Protein AF-A0A191TKL0-F1 (afdb_monomer_lite)

Secondary structure (DSSP, 8-state):
--S-------------HHHHHHHHHHHHTSS-SSHHHHHHHHHHHS--------HHHHHHHHHHHHHHHHHHHHHHHHHHHHHHHHH---HHHHHHHHHHHHHHHHHHHHHHHHHHHHHHHHHHHHH--

Sequence (129 aa):
MKPHDKLPYRIETRIDEQKFLELQSKLKNSQYRSMSELLRDIVYYKKIVVVTHDKSLDKVMERLSAIRSELHAIGVNINQITRYFNSEGSPTKKVYHSMQTASLFESVGKKVDELYPLITELGKKWLQK

Structure (mmCIF, N/CA/C/O backbone):
data_AF-A0A191TKL0-F1
#
_entry.id   AF-A0A191TKL0-F1
#
loop_
_atom_site.group_PDB
_atom_site.id
_atom_site.type_symbol
_atom_site.label_atom_id
_atom_site.label_alt_id
_atom_site.label_comp_id
_atom_site.label_asym_id
_atom_site.label_entity_id
_atom_site.label_seq_id
_atom_site.pdbx_PDB_ins_code
_atom_site.Cartn_x
_atom_site.Cartn_y
_atom_site.Cartn_z
_atom_site.occupancy
_atom_site.B_iso_or_equiv
_atom_site.auth_seq_id
_atom_site.auth_comp_id
_atom_site.auth_asym_id
_atom_site.auth_atom_id
_atom_site.pdbx_PDB_model_num
ATOM 1 N N . MET A 1 1 ? -26.262 -13.981 34.280 1.00 44.84 1 MET A N 1
ATOM 2 C CA . MET A 1 1 ? -25.903 -12.632 34.764 1.00 44.84 1 MET A CA 1
ATOM 3 C C . MET A 1 1 ? -24.571 -12.728 35.515 1.00 44.84 1 MET A C 1
ATOM 5 O O . MET A 1 1 ? -24.555 -13.233 36.626 1.00 44.84 1 MET A O 1
ATOM 9 N N . LYS A 1 2 ? -23.458 -12.405 34.838 1.00 41.38 2 LYS A N 1
ATOM 10 C CA . LYS A 1 2 ? -22.046 -12.319 35.299 1.00 41.38 2 LYS A CA 1
ATOM 11 C C . LYS A 1 2 ? -21.273 -11.526 34.213 1.00 41.38 2 LYS A C 1
ATOM 13 O O . LYS A 1 2 ? -21.695 -11.662 33.065 1.00 41.38 2 LYS A O 1
ATOM 18 N N . PRO A 1 3 ? -20.129 -10.844 34.445 1.00 47.94 3 PRO A N 1
ATOM 19 C CA . PRO A 1 3 ? -19.565 -10.213 35.644 1.00 47.94 3 PRO A CA 1
ATOM 20 C C . PRO A 1 3 ? -19.006 -8.794 35.315 1.00 47.94 3 PRO A C 1
ATOM 22 O O . PRO A 1 3 ? -17.835 -8.655 34.988 1.00 47.94 3 PRO A O 1
ATOM 25 N N . HIS A 1 4 ? -19.808 -7.729 35.398 1.00 54.38 4 HIS A N 1
ATOM 26 C CA . HIS A 1 4 ? -19.321 -6.337 35.304 1.00 54.38 4 HIS A CA 1
ATOM 27 C C . HIS A 1 4 ? -20.189 -5.427 36.190 1.00 54.38 4 HIS A C 1
ATOM 29 O O . HIS A 1 4 ? -20.893 -4.550 35.701 1.00 54.38 4 HIS A O 1
ATOM 35 N N . ASP A 1 5 ? -20.178 -5.658 37.505 1.00 63.56 5 ASP A N 1
ATOM 36 C CA . ASP A 1 5 ? -21.046 -4.931 38.455 1.00 63.56 5 ASP A CA 1
ATOM 37 C C . ASP A 1 5 ? -20.687 -3.447 38.626 1.00 63.56 5 ASP A C 1
ATOM 39 O O . ASP A 1 5 ? -21.437 -2.688 39.240 1.00 63.56 5 ASP A O 1
ATOM 43 N N . LYS A 1 6 ? -19.560 -2.993 38.067 1.00 77.50 6 LYS A N 1
ATOM 44 C CA . LYS A 1 6 ? -19.199 -1.573 38.030 1.00 77.50 6 LYS A CA 1
ATOM 45 C C . LYS A 1 6 ? -18.820 -1.172 36.609 1.00 77.50 6 LYS A C 1
ATOM 47 O O . LYS A 1 6 ? -17.920 -1.757 36.013 1.00 77.50 6 LYS A O 1
ATOM 52 N N . LEU A 1 7 ? -19.502 -0.145 36.098 1.00 84.25 7 LEU A N 1
ATOM 53 C CA . LEU A 1 7 ? -19.264 0.502 34.803 1.00 84.25 7 LEU A CA 1
ATOM 54 C C . LEU A 1 7 ? -18.680 1.912 35.040 1.00 84.25 7 LEU A C 1
ATOM 56 O O . LEU A 1 7 ? -19.408 2.896 34.920 1.00 84.25 7 LEU A O 1
ATOM 60 N N . PRO A 1 8 ? -17.404 2.033 35.457 1.00 87.62 8 PRO A N 1
ATOM 61 C CA . PRO 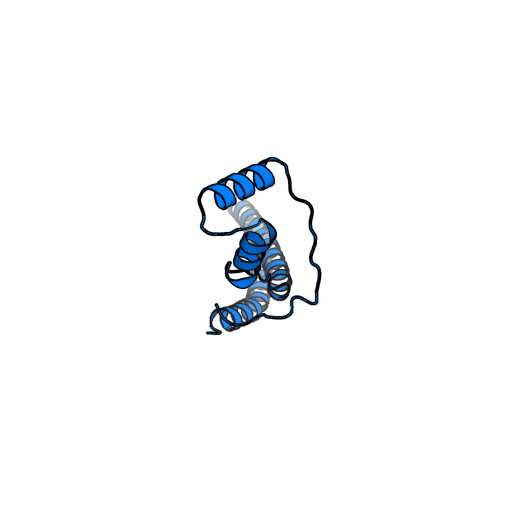A 1 8 ? -16.841 3.294 35.951 1.00 87.62 8 PRO A CA 1
ATOM 62 C C . PRO A 1 8 ? -16.507 4.311 34.850 1.00 87.62 8 PRO A C 1
ATOM 64 O O . PRO A 1 8 ? -16.353 5.493 35.146 1.00 87.62 8 PRO A O 1
ATOM 67 N N . TYR A 1 9 ? -16.383 3.874 33.593 1.00 87.88 9 TYR A N 1
ATOM 68 C CA . TYR A 1 9 ? -15.956 4.720 32.479 1.00 87.88 9 TYR A CA 1
ATOM 69 C C . TYR A 1 9 ? -17.122 5.017 31.534 1.00 87.88 9 TYR A C 1
ATOM 71 O O . TYR A 1 9 ? -17.805 4.103 31.066 1.00 87.88 9 TYR A O 1
ATOM 79 N N . ARG A 1 10 ? -17.335 6.302 31.229 1.00 89.19 10 ARG A N 1
ATOM 80 C CA . ARG A 1 10 ? -18.324 6.761 30.245 1.00 89.19 10 ARG A CA 1
ATOM 81 C C . ARG A 1 10 ? -17.661 6.896 28.874 1.00 89.19 10 ARG A C 1
ATOM 83 O O . ARG A 1 10 ? -16.652 7.579 28.745 1.00 89.19 10 ARG A O 1
ATOM 90 N N . ILE A 1 11 ? -18.256 6.266 27.863 1.00 86.38 11 ILE A N 1
ATOM 91 C CA . ILE A 1 11 ? -17.869 6.384 26.452 1.00 86.38 11 ILE A CA 1
ATOM 92 C C . ILE A 1 11 ? -19.054 6.999 25.711 1.00 86.38 11 ILE A C 1
ATOM 94 O O . ILE A 1 11 ? -20.176 6.508 25.834 1.00 86.38 11 ILE A O 1
ATOM 98 N N . GLU A 1 12 ? -18.818 8.060 24.948 1.00 90.69 12 GLU A N 1
ATOM 99 C CA . GLU A 1 12 ? -19.838 8.718 24.133 1.00 90.69 12 GLU A CA 1
ATOM 100 C C . GLU A 1 12 ? -19.312 8.994 22.726 1.00 90.69 12 GLU A C 1
ATOM 102 O O . GLU A 1 12 ? -18.134 9.279 22.525 1.00 90.69 12 GLU A O 1
ATOM 107 N N . THR A 1 13 ? -20.189 8.856 21.735 1.00 90.44 13 THR A N 1
ATOM 108 C CA . THR A 1 13 ? -19.878 9.124 20.331 1.00 90.44 13 THR A CA 1
ATOM 109 C C . THR A 1 13 ? -21.133 9.587 19.605 1.00 90.44 13 THR A C 1
ATOM 111 O O . THR A 1 13 ? -22.252 9.283 20.026 1.00 90.44 13 THR A O 1
ATOM 114 N N . ARG A 1 14 ? -20.953 10.334 18.516 1.00 93.75 14 ARG A N 1
ATOM 115 C CA . ARG A 1 14 ? -22.045 10.739 17.627 1.00 93.75 14 ARG A CA 1
ATOM 116 C C . ARG A 1 14 ? -22.149 9.751 16.475 1.00 93.75 14 ARG A C 1
ATOM 118 O O . ARG A 1 14 ? -21.140 9.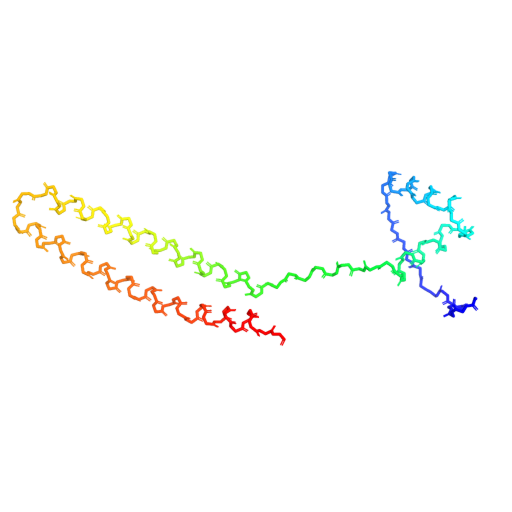262 15.976 1.00 93.75 14 ARG A O 1
ATOM 125 N N . ILE A 1 15 ? -23.376 9.483 16.059 1.00 94.31 15 ILE A N 1
ATOM 126 C CA . ILE A 1 15 ? -23.697 8.630 14.917 1.00 94.31 15 ILE A CA 1
ATOM 127 C C . ILE A 1 15 ? -24.674 9.371 14.011 1.00 94.31 15 ILE A C 1
ATOM 129 O O . ILE A 1 15 ? -25.380 10.272 14.466 1.00 94.31 15 ILE A O 1
ATOM 133 N N . ASP A 1 16 ? -24.697 8.995 12.739 1.00 96.38 16 ASP A N 1
ATOM 134 C CA . ASP A 1 16 ? -25.692 9.494 11.797 1.00 96.38 16 ASP A CA 1
ATOM 135 C C . ASP A 1 16 ? -27.098 8.927 12.083 1.00 96.38 16 ASP A C 1
ATOM 137 O O . ASP A 1 16 ? -27.282 7.963 12.838 1.00 96.38 16 ASP A O 1
ATOM 141 N N . GLU A 1 17 ? -28.107 9.555 11.477 1.00 96.31 17 GLU A N 1
ATOM 142 C CA . GLU A 1 17 ? -29.517 9.192 11.643 1.00 96.31 17 GLU A CA 1
ATOM 143 C C . GLU A 1 17 ? -29.804 7.757 11.186 1.00 96.31 17 GLU A C 1
ATOM 145 O O . GLU A 1 17 ? -30.509 7.010 11.867 1.00 96.31 17 GLU A O 1
ATOM 150 N N . GLN A 1 18 ? -29.207 7.330 10.072 1.00 96.88 18 GLN A N 1
ATOM 151 C CA . GLN A 1 18 ? -29.405 5.990 9.528 1.00 96.88 18 GLN A CA 1
ATOM 152 C C . GLN A 1 18 ? -28.930 4.915 10.518 1.00 96.88 18 GLN A C 1
ATOM 154 O O . GLN A 1 18 ? -29.640 3.942 10.786 1.00 96.88 18 GLN A O 1
ATOM 159 N N . LYS A 1 19 ? -27.747 5.099 11.106 1.00 94.12 19 LYS A N 1
ATOM 160 C CA . LYS A 1 19 ? -27.180 4.208 12.118 1.00 94.12 19 LYS A CA 1
ATOM 161 C C . LYS A 1 19 ? -28.010 4.227 13.394 1.00 94.12 19 LYS A C 1
ATOM 163 O O . LYS A 1 19 ? -28.188 3.180 14.017 1.00 94.12 19 LYS A O 1
ATOM 168 N N . PHE A 1 20 ? -28.534 5.386 13.781 1.00 95.56 20 PHE A N 1
ATOM 169 C CA . PHE A 1 20 ? -29.419 5.497 14.934 1.00 95.56 20 PHE A CA 1
ATOM 170 C C . PHE A 1 20 ? -30.715 4.697 14.740 1.00 95.56 20 PHE A C 1
ATOM 172 O O . PHE A 1 20 ? -31.099 3.932 15.628 1.00 95.56 20 PHE A O 1
ATOM 179 N N . LEU A 1 21 ? -31.343 4.791 13.563 1.00 96.19 21 LEU A N 1
ATOM 180 C CA . LEU A 1 21 ? -32.525 3.999 13.209 1.00 96.19 21 LEU A CA 1
ATOM 181 C C . LEU A 1 21 ? -32.220 2.493 13.166 1.00 96.19 21 LEU A C 1
ATOM 183 O O . LEU A 1 21 ? -32.999 1.692 13.687 1.00 96.19 21 LEU A O 1
ATOM 187 N N . GLU A 1 22 ? -31.065 2.099 12.620 1.00 94.81 22 GLU A N 1
ATOM 188 C CA . GLU A 1 22 ? -30.601 0.705 12.632 1.00 94.81 22 GLU A CA 1
ATOM 189 C C . GLU A 1 22 ? -30.492 0.168 14.070 1.00 94.81 22 GLU A C 1
ATOM 191 O O . GLU A 1 22 ? -30.995 -0.916 14.374 1.00 94.81 22 GLU A O 1
ATOM 196 N N . LEU A 1 23 ? -29.864 0.927 14.973 1.00 93.88 23 LEU A N 1
ATOM 197 C CA . LEU A 1 23 ? -29.700 0.536 16.375 1.00 93.88 23 LEU A CA 1
ATOM 198 C C . LEU A 1 23 ? -31.034 0.472 17.119 1.00 93.88 23 LEU A C 1
ATOM 200 O O . LEU A 1 23 ? -31.241 -0.449 17.907 1.00 93.88 23 LEU A O 1
ATOM 204 N N . GLN A 1 24 ? -31.959 1.398 16.854 1.00 94.44 24 GLN A N 1
ATOM 205 C CA . GLN A 1 24 ? -33.310 1.326 17.413 1.00 94.44 24 GLN A CA 1
ATOM 206 C C . GLN A 1 24 ? -34.055 0.072 16.955 1.00 94.44 24 GLN A C 1
ATOM 208 O O . GLN A 1 24 ? -34.699 -0.588 17.769 1.00 94.44 24 GLN A O 1
ATOM 213 N N . SER A 1 25 ? -33.957 -0.274 15.670 1.00 94.00 25 SER A N 1
ATOM 214 C CA . SER A 1 25 ? -34.551 -1.502 15.140 1.00 94.00 25 SER A CA 1
ATOM 215 C C . SER A 1 25 ? -33.956 -2.740 15.815 1.00 94.00 25 SER A C 1
ATOM 217 O O . SER A 1 25 ? -34.690 -3.622 16.257 1.00 94.00 25 SER A O 1
ATOM 219 N N . LYS A 1 26 ? -32.629 -2.782 15.994 1.00 91.12 26 LYS A N 1
ATOM 220 C CA . LYS A 1 26 ? -31.965 -3.875 16.720 1.00 91.12 26 LYS A CA 1
ATOM 221 C C . LYS A 1 26 ? -32.413 -3.967 18.170 1.00 91.12 26 LYS A C 1
ATOM 223 O O . LYS A 1 26 ? -32.696 -5.067 18.621 1.00 91.12 26 LYS A O 1
ATOM 228 N N . LEU A 1 27 ? -32.535 -2.838 18.870 1.00 92.44 27 LEU A N 1
ATOM 229 C CA . LEU A 1 27 ? -33.020 -2.811 20.249 1.00 92.44 27 LEU A CA 1
ATOM 230 C C . LEU A 1 27 ? -34.427 -3.415 20.347 1.00 92.44 27 LEU A C 1
ATOM 232 O O . LEU A 1 27 ? -34.638 -4.313 21.155 1.00 92.44 27 LEU A O 1
ATOM 236 N N . LYS A 1 28 ? -35.351 -3.000 19.469 1.00 91.88 28 LYS A N 1
ATOM 237 C CA . LYS A 1 28 ? -36.730 -3.522 19.426 1.00 91.88 28 LYS A CA 1
ATOM 238 C C . LYS A 1 28 ? -36.804 -5.026 19.145 1.00 91.88 28 LYS A C 1
ATOM 240 O O . LYS A 1 28 ? -37.684 -5.692 19.673 1.00 91.88 28 LYS A O 1
ATOM 245 N N . ASN A 1 29 ? -35.891 -5.549 18.330 1.00 89.75 29 ASN A N 1
ATOM 246 C CA . ASN A 1 29 ? -35.869 -6.953 17.905 1.00 89.75 29 ASN A CA 1
ATOM 247 C C . ASN A 1 29 ? -34.974 -7.850 18.782 1.00 89.75 29 ASN A C 1
ATOM 249 O O . ASN A 1 29 ? -34.667 -8.979 18.404 1.00 89.75 29 ASN A O 1
ATOM 253 N N . SER A 1 30 ? -34.515 -7.354 19.930 1.00 87.81 30 SER A N 1
ATOM 254 C CA . SER A 1 30 ? -33.553 -8.036 20.800 1.00 87.81 30 SER A CA 1
ATOM 255 C C . SER A 1 30 ? -34.076 -8.164 22.230 1.00 87.81 30 SER A C 1
ATOM 257 O O . SER A 1 30 ? -35.123 -7.626 22.573 1.00 87.81 30 SER A O 1
ATOM 259 N N . GLN A 1 31 ? -33.324 -8.858 23.085 1.00 87.94 31 GLN A N 1
ATOM 260 C CA . GLN A 1 31 ? -33.645 -8.981 24.511 1.00 87.94 31 GLN A CA 1
ATOM 261 C C . GLN A 1 31 ? -33.054 -7.852 25.379 1.00 87.94 31 GLN A C 1
ATOM 263 O O . GLN A 1 31 ? -33.211 -7.885 26.600 1.00 87.94 31 GLN A O 1
ATOM 268 N N . TYR A 1 32 ? -32.362 -6.865 24.793 1.00 89.94 32 TYR A N 1
ATOM 269 C CA . TYR A 1 32 ? -31.748 -5.781 25.568 1.00 89.94 32 TYR A CA 1
ATOM 270 C C . TYR A 1 32 ? -32.808 -4.805 26.091 1.00 89.94 32 TYR A C 1
ATOM 272 O O . TYR A 1 32 ? -33.744 -4.429 25.388 1.00 89.94 32 TYR A O 1
ATOM 280 N N . ARG A 1 33 ? -32.634 -4.336 27.329 1.00 88.19 33 ARG A N 1
ATOM 281 C CA . ARG A 1 33 ? -33.580 -3.441 28.017 1.00 88.19 33 ARG A CA 1
ATOM 282 C C . ARG A 1 33 ? -33.320 -1.967 27.731 1.00 88.19 33 ARG A C 1
ATOM 284 O O . ARG A 1 33 ? -34.164 -1.120 28.005 1.00 88.19 33 ARG A O 1
ATOM 291 N N . SER A 1 34 ? -32.130 -1.641 27.233 1.00 91.62 34 SER A N 1
ATOM 292 C CA . SER A 1 34 ? -31.727 -0.267 26.938 1.00 91.62 34 SER A CA 1
ATOM 293 C C . SER A 1 34 ? -30.705 -0.201 25.809 1.00 91.62 34 SER A C 1
ATOM 295 O O . SER A 1 34 ? -29.946 -1.145 25.580 1.00 91.62 34 SER A O 1
ATOM 297 N N . MET A 1 35 ? -30.626 0.962 25.158 1.00 91.00 35 MET A N 1
ATOM 298 C CA . MET A 1 35 ? -29.600 1.242 24.150 1.00 91.00 35 MET A CA 1
ATOM 299 C C . MET A 1 35 ? -28.185 1.059 24.715 1.00 91.00 35 MET A C 1
ATOM 301 O O . MET A 1 35 ? -27.321 0.502 24.049 1.00 91.00 35 MET A O 1
ATOM 305 N N . SER A 1 36 ? -27.953 1.459 25.967 1.00 90.19 36 SER A N 1
ATOM 306 C CA . SER A 1 36 ? -26.657 1.297 26.635 1.00 90.19 36 SER A CA 1
ATOM 307 C C . SER A 1 36 ? -26.256 -0.168 26.803 1.00 90.19 36 SER A C 1
ATOM 309 O O . SER A 1 36 ? -25.074 -0.488 26.751 1.00 90.19 36 SER A O 1
ATOM 311 N N . GLU A 1 37 ? -27.218 -1.065 27.013 1.00 88.75 37 GLU A N 1
ATOM 312 C CA . GLU A 1 37 ? -26.961 -2.501 27.131 1.00 88.75 37 GLU A CA 1
ATOM 313 C C . GLU A 1 37 ? -26.598 -3.118 25.777 1.00 88.75 37 GLU A C 1
ATOM 315 O O . GLU A 1 37 ? -25.566 -3.778 25.680 1.00 88.75 37 GLU A O 1
ATOM 320 N N . LEU A 1 38 ? -27.363 -2.797 24.726 1.00 90.12 38 LEU A N 1
ATOM 321 C CA . LEU A 1 38 ? -27.058 -3.183 23.345 1.00 90.12 38 LEU A CA 1
ATOM 322 C C . LEU A 1 38 ? -25.674 -2.674 22.907 1.00 90.12 38 LEU A C 1
ATOM 324 O O . LEU A 1 38 ? -24.875 -3.422 22.349 1.00 90.12 38 LEU A O 1
ATOM 328 N N . LEU A 1 39 ? -25.375 -1.396 23.160 1.00 91.12 39 LEU A N 1
ATOM 329 C CA . LEU A 1 39 ? -24.096 -0.793 22.786 1.00 91.12 39 LEU A CA 1
ATOM 330 C C . LEU A 1 39 ? -22.928 -1.409 23.551 1.00 91.12 39 LEU A C 1
ATOM 332 O O . LEU A 1 39 ? -21.881 -1.629 22.952 1.00 91.12 39 LEU A O 1
ATOM 336 N N . ARG A 1 40 ? -23.095 -1.722 24.843 1.00 89.19 40 ARG A N 1
ATOM 337 C CA . ARG A 1 40 ? -22.069 -2.451 25.600 1.00 89.19 40 ARG A CA 1
ATOM 338 C C . ARG A 1 40 ? -21.794 -3.807 24.970 1.00 89.19 40 ARG A C 1
ATOM 340 O O . ARG A 1 40 ? -20.633 -4.119 24.750 1.00 89.19 40 ARG A O 1
ATOM 347 N N . ASP A 1 41 ? -22.826 -4.570 24.632 1.00 86.75 41 ASP A N 1
ATOM 348 C CA . ASP A 1 41 ? -22.652 -5.886 24.014 1.00 86.75 41 ASP A CA 1
ATOM 349 C C . ASP A 1 41 ? -21.904 -5.793 22.673 1.00 86.75 41 ASP A C 1
ATOM 351 O O . ASP A 1 41 ? -20.931 -6.506 22.432 1.00 86.75 41 ASP A O 1
ATOM 355 N N . ILE A 1 42 ? -22.267 -4.808 21.845 1.00 88.44 42 ILE A N 1
ATOM 356 C CA . ILE A 1 42 ? -21.541 -4.488 20.612 1.00 88.44 42 ILE A CA 1
ATOM 357 C C . ILE A 1 42 ? -20.078 -4.128 20.910 1.00 88.44 42 ILE A C 1
ATOM 359 O O . ILE A 1 42 ? -19.189 -4.611 20.221 1.00 88.44 42 ILE A O 1
ATOM 363 N N . VAL A 1 43 ? -19.802 -3.291 21.908 1.00 87.88 43 VAL A N 1
ATOM 364 C CA . VAL A 1 43 ? -18.431 -2.863 22.236 1.00 87.88 43 VAL A CA 1
ATOM 365 C C . VAL A 1 43 ? -17.587 -4.014 22.790 1.00 87.88 43 VAL A C 1
ATOM 367 O O . VAL A 1 43 ? -16.411 -4.110 22.450 1.00 87.88 43 VAL A O 1
ATOM 370 N N . TYR A 1 44 ? -18.165 -4.894 23.610 1.00 84.31 44 TYR A N 1
ATOM 371 C CA . TYR A 1 44 ? -17.444 -6.006 24.232 1.00 84.31 44 TYR A CA 1
ATOM 372 C C . TYR A 1 44 ? -17.238 -7.197 23.294 1.00 84.31 44 TYR A C 1
ATOM 374 O O . TYR A 1 44 ? -16.184 -7.830 23.347 1.00 84.31 44 TYR A O 1
ATOM 382 N N . TYR A 1 45 ? -18.221 -7.519 22.451 1.00 78.88 45 TYR A N 1
ATOM 383 C CA . TYR A 1 45 ? -18.231 -8.786 21.714 1.00 78.88 45 TYR A CA 1
ATOM 384 C C . TYR A 1 45 ? -18.146 -8.632 20.200 1.00 78.88 45 TYR A C 1
ATOM 386 O O . TYR A 1 45 ? -17.887 -9.614 19.497 1.00 78.88 45 TYR A O 1
ATOM 394 N N . LYS A 1 46 ? -18.318 -7.423 19.650 1.00 79.12 46 LYS A N 1
ATOM 395 C CA . LYS A 1 46 ? -18.113 -7.236 18.214 1.00 79.12 46 LYS A CA 1
ATOM 396 C C . LYS A 1 46 ? -16.622 -7.284 17.910 1.00 79.12 46 LYS A C 1
ATOM 398 O O . LYS A 1 46 ? -15.833 -6.493 18.418 1.00 79.12 46 LYS A O 1
ATOM 403 N N . LYS A 1 47 ? -16.247 -8.197 17.014 1.00 67.81 47 LYS A N 1
ATOM 404 C CA . LYS A 1 47 ? -14.884 -8.302 16.494 1.00 67.81 47 LYS A CA 1
ATOM 405 C C . LYS A 1 47 ? -14.450 -6.957 15.905 1.00 67.81 47 LYS A C 1
ATOM 407 O O . LYS A 1 47 ? -15.014 -6.499 14.910 1.00 67.81 47 LYS A O 1
ATOM 412 N N . ILE A 1 48 ? -13.433 -6.347 16.505 1.00 71.38 48 ILE A N 1
ATOM 413 C CA . ILE A 1 48 ? -12.750 -5.190 15.931 1.00 71.38 48 ILE A CA 1
ATOM 414 C C . ILE A 1 48 ? -11.775 -5.732 14.888 1.00 71.38 48 ILE A C 1
ATOM 416 O O . ILE A 1 48 ? -10.848 -6.472 15.216 1.00 71.38 48 ILE A O 1
ATOM 420 N N . VAL A 1 49 ? -11.998 -5.399 13.617 1.00 58.72 49 VAL A N 1
ATOM 421 C CA . VAL A 1 49 ? -11.001 -5.647 12.572 1.00 58.72 49 VAL A CA 1
ATOM 422 C C . VAL A 1 49 ? -9.953 -4.553 12.704 1.00 58.72 49 VAL A C 1
ATOM 424 O O . VAL A 1 49 ? -10.164 -3.423 12.271 1.00 58.72 49 VAL A O 1
ATOM 427 N N . VAL A 1 50 ? -8.840 -4.878 13.355 1.00 63.72 50 VAL A N 1
ATOM 428 C CA . VAL A 1 50 ? -7.679 -3.991 13.393 1.00 63.72 50 VAL A CA 1
ATOM 429 C C . VAL A 1 50 ? -6.950 -4.156 12.065 1.00 63.72 50 VAL A C 1
ATOM 431 O O . VAL A 1 50 ? -6.282 -5.161 11.838 1.00 63.72 50 VAL A O 1
ATOM 434 N N . VAL A 1 51 ? -7.119 -3.192 11.163 1.00 59.38 51 VAL A N 1
ATOM 435 C CA . VAL A 1 51 ? -6.338 -3.134 9.923 1.00 59.38 51 VAL A CA 1
ATOM 436 C C . VAL A 1 51 ? -5.015 -2.450 10.248 1.00 59.38 51 VAL A C 1
ATOM 438 O O . VAL A 1 51 ? -4.949 -1.229 10.375 1.00 59.38 51 VAL A O 1
ATOM 441 N N . THR A 1 52 ? -3.960 -3.237 10.439 1.00 65.38 52 THR A N 1
ATOM 442 C CA . THR A 1 52 ? -2.597 -2.721 10.598 1.00 65.38 52 THR A CA 1
ATOM 443 C C . THR A 1 52 ? -1.969 -2.515 9.224 1.00 65.38 52 THR A C 1
ATOM 445 O O . THR A 1 52 ? -1.749 -3.483 8.498 1.00 65.38 52 THR A O 1
ATOM 448 N N . HIS A 1 53 ? -1.671 -1.264 8.866 1.00 70.12 53 HIS A N 1
ATOM 449 C CA . HIS A 1 53 ? -0.873 -0.940 7.681 1.00 70.12 53 HIS A CA 1
ATOM 450 C C . HIS A 1 53 ? 0.605 -0.869 8.063 1.00 70.12 53 HIS A C 1
ATOM 452 O O . HIS A 1 53 ? 0.997 -0.025 8.875 1.00 70.12 53 HIS A O 1
ATOM 458 N N . ASP A 1 54 ? 1.423 -1.755 7.497 1.00 68.25 54 ASP A N 1
ATOM 459 C CA . ASP A 1 54 ? 2.863 -1.754 7.742 1.00 68.25 54 ASP A CA 1
ATOM 460 C C . ASP A 1 54 ? 3.555 -0.688 6.882 1.00 68.25 54 ASP A C 1
ATOM 462 O O . ASP A 1 54 ? 3.919 -0.912 5.727 1.00 68.25 54 ASP A O 1
ATOM 466 N N . LYS A 1 55 ? 3.803 0.473 7.494 1.00 72.81 55 LYS A N 1
ATOM 467 C CA . LYS A 1 55 ? 4.535 1.592 6.879 1.00 72.81 55 LYS A CA 1
ATOM 468 C C . LYS A 1 55 ? 5.964 1.238 6.448 1.00 72.81 55 LYS A C 1
ATOM 470 O O . LYS A 1 55 ? 6.583 1.994 5.701 1.00 72.81 55 LYS A O 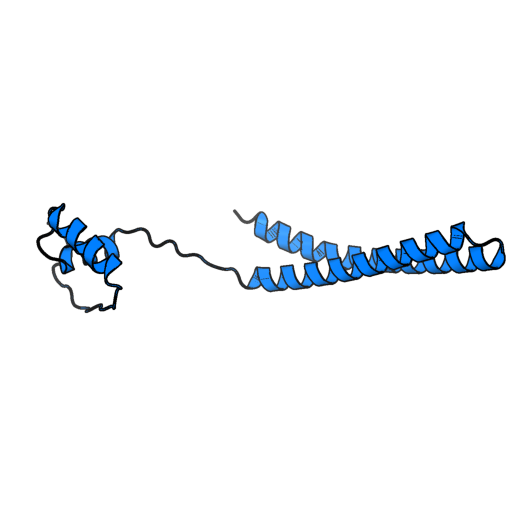1
ATOM 475 N N . SER A 1 56 ? 6.533 0.132 6.931 1.00 71.69 56 SER A N 1
ATOM 476 C CA . SER A 1 56 ? 7.857 -0.317 6.499 1.00 71.69 56 SER A CA 1
ATOM 477 C C . SER A 1 56 ? 7.840 -0.897 5.082 1.00 71.69 56 SER A C 1
ATOM 479 O O . SER A 1 56 ? 8.848 -0.792 4.384 1.00 71.69 56 SER A O 1
ATOM 481 N N . LEU A 1 57 ? 6.710 -1.456 4.631 1.00 74.31 57 LEU A N 1
ATOM 482 C CA . LEU A 1 57 ? 6.552 -1.965 3.266 1.00 74.31 57 LEU A CA 1
ATOM 483 C C . LEU A 1 57 ? 6.409 -0.834 2.244 1.00 74.31 57 LEU A C 1
ATOM 485 O O . LEU A 1 57 ? 6.900 -0.975 1.125 1.00 74.31 57 LEU A O 1
ATOM 489 N N . ASP A 1 58 ? 5.846 0.310 2.638 1.00 79.25 58 ASP A N 1
ATOM 490 C CA . ASP A 1 58 ? 5.702 1.478 1.757 1.00 79.25 58 ASP A CA 1
ATOM 491 C C . ASP A 1 58 ? 7.057 1.945 1.207 1.00 79.25 58 ASP A C 1
ATOM 493 O O . ASP A 1 58 ? 7.208 2.154 0.005 1.00 79.25 58 ASP A O 1
ATOM 497 N N . LYS A 1 59 ? 8.079 2.024 2.071 1.00 81.00 59 LYS A N 1
ATOM 498 C CA . LYS A 1 59 ? 9.440 2.427 1.675 1.00 81.00 59 LYS A CA 1
ATOM 499 C C . LYS A 1 59 ? 10.096 1.435 0.714 1.00 81.00 59 LYS A C 1
ATOM 501 O O . LYS A 1 59 ? 10.866 1.830 -0.159 1.00 81.00 59 LYS A O 1
ATOM 506 N N . VAL A 1 60 ? 9.819 0.142 0.880 1.00 82.06 60 VAL A N 1
ATOM 507 C CA . VAL A 1 60 ? 10.346 -0.897 -0.015 1.00 82.06 60 VAL A CA 1
ATOM 508 C C . VAL A 1 60 ? 9.658 -0.810 -1.379 1.00 82.06 60 VAL A C 1
ATOM 510 O O . VAL A 1 60 ? 10.330 -0.858 -2.409 1.00 82.06 60 VAL A O 1
ATOM 513 N N . MET A 1 61 ? 8.340 -0.598 -1.396 1.00 82.12 61 MET A N 1
ATOM 514 C CA . MET A 1 61 ? 7.564 -0.419 -2.627 1.00 82.12 61 MET A CA 1
ATOM 515 C C . MET A 1 61 ? 7.959 0.848 -3.393 1.00 82.12 61 MET A C 1
ATOM 517 O O . MET A 1 61 ? 8.036 0.816 -4.621 1.00 82.12 61 MET A O 1
ATOM 521 N N . GLU A 1 62 ? 8.274 1.938 -2.693 1.00 86.44 62 GLU A N 1
ATOM 522 C CA . GLU A 1 62 ? 8.801 3.164 -3.298 1.00 86.44 62 GLU A CA 1
ATOM 523 C C . GLU A 1 62 ? 10.115 2.899 -4.052 1.00 86.44 62 GLU A C 1
ATOM 525 O O . GLU A 1 62 ? 10.226 3.216 -5.240 1.00 86.44 62 GLU A O 1
ATOM 530 N N . ARG A 1 63 ? 11.080 2.228 -3.406 1.00 85.06 63 ARG A N 1
ATOM 531 C CA . ARG A 1 63 ? 12.366 1.866 -4.030 1.00 85.06 63 ARG A CA 1
ATOM 532 C C . ARG A 1 63 ? 12.194 0.940 -5.230 1.00 85.06 63 ARG A C 1
ATOM 534 O O . ARG A 1 63 ? 12.826 1.151 -6.261 1.00 85.06 63 ARG A O 1
ATOM 541 N N . LEU A 1 64 ? 11.313 -0.054 -5.130 1.00 85.69 64 LEU A N 1
ATOM 542 C CA . LEU A 1 64 ? 11.015 -0.943 -6.254 1.00 85.69 64 LEU A CA 1
ATOM 543 C C . LEU A 1 64 ? 10.382 -0.201 -7.432 1.00 85.69 64 LEU A C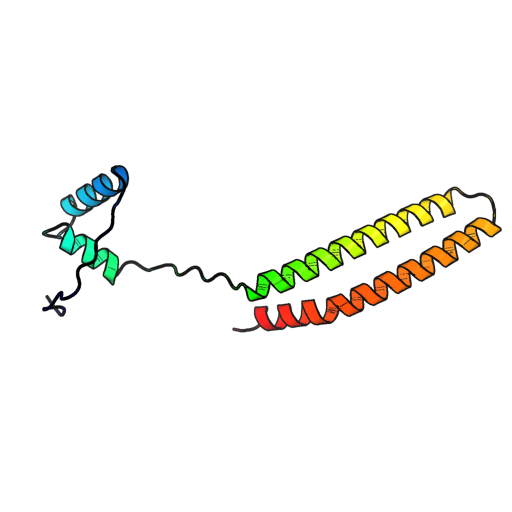 1
ATOM 545 O O . LEU A 1 64 ? 10.724 -0.471 -8.583 1.00 85.69 64 LEU A O 1
ATOM 549 N N . SER A 1 65 ? 9.479 0.744 -7.163 1.00 83.75 65 SER A N 1
ATOM 550 C CA . SER A 1 65 ? 8.871 1.557 -8.216 1.00 83.75 65 SER A CA 1
ATOM 551 C C . SER A 1 65 ? 9.908 2.442 -8.915 1.00 83.75 65 SER A C 1
ATOM 553 O O . SER A 1 65 ? 9.860 2.576 -10.142 1.00 83.75 65 SER A O 1
ATOM 555 N N . ALA A 1 66 ? 10.871 2.993 -8.168 1.00 87.94 66 ALA A N 1
ATOM 556 C CA . ALA A 1 66 ? 11.988 3.749 -8.729 1.00 87.94 66 ALA A CA 1
ATOM 557 C C . ALA A 1 66 ? 12.851 2.879 -9.659 1.00 87.94 66 ALA A C 1
ATOM 559 O O . ALA A 1 66 ? 12.984 3.207 -10.838 1.00 87.94 66 ALA A O 1
ATOM 560 N N . ILE A 1 67 ? 13.323 1.715 -9.190 1.00 85.88 67 ILE A N 1
ATOM 561 C CA . ILE A 1 67 ? 14.146 0.809 -10.012 1.00 85.88 67 ILE A CA 1
ATOM 562 C C . ILE A 1 67 ? 13.382 0.333 -11.256 1.00 85.88 67 ILE A C 1
ATOM 564 O O . ILE A 1 67 ? 13.937 0.295 -12.353 1.00 85.88 67 ILE A O 1
ATOM 568 N N . ARG A 1 68 ? 12.084 0.020 -11.130 1.00 85.25 68 ARG A N 1
ATOM 569 C CA . ARG A 1 68 ? 11.238 -0.337 -12.282 1.00 85.25 68 ARG A CA 1
ATOM 570 C C . ARG A 1 68 ? 11.198 0.781 -13.326 1.00 85.25 68 ARG A C 1
ATOM 572 O O . ARG A 1 68 ? 11.242 0.498 -14.521 1.00 85.25 68 ARG A O 1
ATOM 579 N N . SER A 1 69 ? 11.092 2.030 -12.882 1.00 87.12 69 SER A N 1
ATOM 580 C CA . SER A 1 69 ? 11.025 3.195 -13.771 1.00 87.12 69 SER A CA 1
ATOM 581 C C . SER A 1 69 ? 12.357 3.419 -14.491 1.00 87.12 69 SER A C 1
ATOM 583 O O . SER A 1 69 ? 12.376 3.671 -15.695 1.00 87.12 69 SER A O 1
ATOM 585 N N . GLU A 1 70 ? 13.473 3.241 -13.785 1.00 86.81 70 GLU A N 1
ATOM 586 C CA . GLU A 1 70 ? 14.823 3.318 -14.352 1.00 86.81 70 GLU A CA 1
ATOM 587 C C . GLU A 1 70 ? 15.081 2.205 -15.376 1.00 86.81 70 GLU A C 1
ATOM 589 O O . GLU A 1 70 ? 15.527 2.483 -16.489 1.00 86.81 70 GLU A O 1
ATOM 594 N N . LEU A 1 71 ? 14.729 0.954 -15.057 1.00 86.00 71 LEU A N 1
ATOM 595 C CA . LEU A 1 71 ? 14.825 -0.169 -15.997 1.00 86.00 71 LEU A CA 1
ATOM 596 C C . LEU A 1 71 ? 13.963 0.051 -17.245 1.00 86.00 71 LEU A C 1
ATOM 598 O O . LEU A 1 71 ? 14.398 -0.258 -18.355 1.00 86.00 71 LEU A O 1
ATOM 602 N N . HIS A 1 72 ? 12.761 0.613 -17.086 1.00 85.12 72 HIS A N 1
ATOM 603 C CA . HIS A 1 72 ? 11.907 0.956 -18.219 1.00 85.12 72 HIS A CA 1
ATOM 604 C C . HIS A 1 72 ? 12.573 1.992 -19.135 1.00 85.12 72 HIS A C 1
ATOM 606 O O . HIS A 1 72 ? 12.614 1.792 -20.350 1.00 85.12 72 HIS A O 1
ATOM 612 N N . ALA A 1 73 ? 13.152 3.052 -18.565 1.00 88.06 73 ALA A N 1
ATOM 613 C CA . ALA A 1 73 ? 13.876 4.066 -19.328 1.00 88.06 73 ALA A CA 1
ATOM 614 C C . ALA A 1 73 ? 15.086 3.475 -20.077 1.00 88.06 73 ALA A C 1
ATOM 616 O O . ALA A 1 73 ? 15.277 3.759 -21.261 1.00 88.06 73 ALA A O 1
ATOM 617 N N . ILE A 1 74 ? 15.858 2.592 -19.431 1.00 83.44 74 ILE A N 1
ATOM 618 C CA . ILE A 1 74 ? 16.971 1.882 -20.082 1.00 83.44 74 ILE A CA 1
ATOM 619 C C . ILE A 1 74 ? 16.457 1.021 -21.246 1.00 83.44 74 ILE A C 1
ATOM 621 O O . ILE A 1 74 ? 17.016 1.074 -22.340 1.00 83.44 74 ILE A O 1
ATOM 625 N N . GLY A 1 75 ? 15.366 0.275 -21.049 1.00 83.44 75 GLY A N 1
ATOM 626 C CA . GLY A 1 75 ? 14.758 -0.552 -22.094 1.00 83.44 75 GLY A CA 1
ATOM 627 C C . GLY A 1 75 ? 14.273 0.258 -23.301 1.00 83.44 75 GLY A C 1
ATOM 628 O O . GLY A 1 75 ? 14.493 -0.144 -24.445 1.00 83.44 75 GLY A O 1
ATOM 629 N N . VAL A 1 76 ? 13.675 1.430 -23.065 1.00 89.81 76 VAL A N 1
ATOM 630 C CA . VAL A 1 76 ? 13.293 2.369 -24.132 1.00 89.81 76 VAL A CA 1
ATOM 631 C C . VAL A 1 76 ? 14.523 2.823 -24.922 1.00 89.81 76 VAL A C 1
ATOM 633 O O . VAL A 1 76 ? 14.497 2.778 -26.153 1.00 89.81 76 VAL A O 1
ATOM 636 N N . ASN A 1 77 ? 15.611 3.188 -24.240 1.00 84.38 77 ASN A N 1
ATOM 637 C CA . ASN A 1 77 ? 16.852 3.622 -24.888 1.00 84.38 77 ASN A CA 1
ATOM 638 C C . ASN A 1 77 ? 17.500 2.500 -25.714 1.00 84.38 77 ASN A C 1
ATOM 640 O O . ASN A 1 77 ? 17.908 2.735 -26.852 1.00 84.38 77 ASN A O 1
ATOM 644 N N . ILE A 1 78 ? 17.537 1.269 -25.190 1.00 81.81 78 ILE A N 1
ATOM 645 C CA . ILE A 1 78 ? 18.025 0.098 -25.935 1.00 81.81 78 ILE A CA 1
ATOM 646 C C . ILE A 1 78 ? 17.202 -0.084 -27.213 1.00 81.81 78 ILE A C 1
ATOM 648 O O . ILE A 1 78 ? 17.769 -0.169 -28.299 1.00 81.81 78 ILE A O 1
ATOM 652 N N . ASN A 1 79 ? 15.870 -0.059 -27.112 1.00 86.69 79 ASN A N 1
ATOM 653 C CA . ASN A 1 79 ? 14.985 -0.222 -28.265 1.00 86.69 79 ASN A CA 1
ATOM 654 C C . ASN A 1 79 ? 15.189 0.878 -29.325 1.00 86.69 79 ASN A C 1
ATOM 656 O O . ASN A 1 79 ? 15.146 0.600 -30.524 1.00 86.69 79 ASN A O 1
ATOM 660 N N . GLN A 1 80 ? 15.447 2.121 -28.906 1.00 85.19 80 GLN A N 1
ATOM 661 C CA . GLN A 1 80 ? 15.784 3.212 -29.825 1.00 85.19 80 GLN A CA 1
ATOM 662 C C . GLN A 1 80 ? 17.096 2.938 -30.566 1.00 85.19 80 GLN A C 1
ATOM 664 O O . GLN A 1 80 ? 17.127 3.011 -31.794 1.00 85.19 80 GLN A O 1
ATOM 669 N N . ILE A 1 81 ? 18.159 2.561 -29.851 1.00 84.56 81 ILE A N 1
ATOM 670 C CA . ILE A 1 81 ? 19.461 2.255 -30.460 1.00 84.56 81 ILE A CA 1
ATOM 671 C C . ILE A 1 81 ? 19.357 1.059 -31.409 1.00 84.56 81 ILE A C 1
ATOM 673 O O . ILE A 1 81 ? 19.917 1.106 -32.502 1.00 84.56 81 ILE A O 1
ATOM 677 N N . THR A 1 82 ? 18.589 0.024 -31.057 1.00 82.06 82 THR A N 1
ATOM 678 C CA . THR A 1 82 ? 18.335 -1.122 -31.943 1.00 82.06 82 THR A CA 1
ATOM 679 C C . THR A 1 82 ? 17.641 -0.696 -33.237 1.00 82.06 82 THR A C 1
ATOM 681 O O . THR A 1 82 ? 18.028 -1.142 -34.318 1.00 82.06 82 THR A O 1
ATOM 684 N N . ARG A 1 83 ? 16.644 0.196 -33.163 1.00 85.19 83 ARG A N 1
ATOM 685 C CA . ARG A 1 83 ? 15.986 0.744 -34.360 1.00 85.19 83 ARG A CA 1
ATOM 686 C C . ARG A 1 83 ? 16.971 1.514 -35.237 1.00 85.19 83 ARG A C 1
ATOM 688 O O . ARG A 1 83 ? 17.015 1.242 -36.433 1.00 85.19 83 ARG A O 1
ATOM 695 N N . TYR A 1 84 ? 17.790 2.390 -34.649 1.00 81.44 84 TYR A N 1
ATOM 696 C CA . TYR A 1 84 ? 18.815 3.139 -35.385 1.00 81.44 84 TYR A CA 1
ATOM 697 C C . TYR A 1 84 ? 19.855 2.223 -36.029 1.00 81.44 84 TYR A C 1
ATOM 699 O O . TYR A 1 84 ? 20.170 2.384 -37.203 1.00 81.44 84 TYR A O 1
ATOM 707 N N . PHE A 1 85 ? 20.341 1.217 -35.301 1.00 77.12 85 PHE A N 1
ATOM 708 C CA . PHE A 1 85 ? 21.282 0.227 -35.821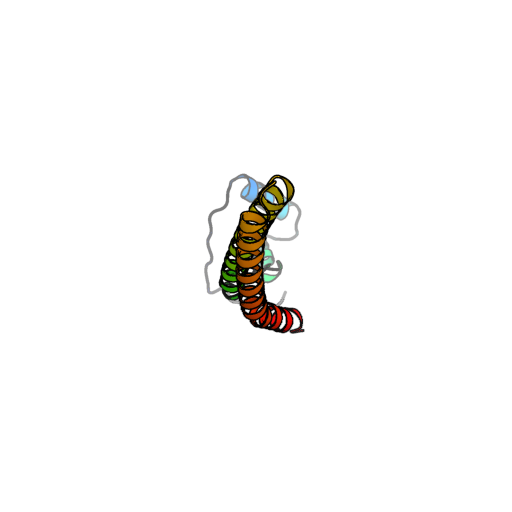 1.00 77.12 85 PHE A CA 1
ATOM 709 C C . PHE A 1 85 ? 20.728 -0.514 -37.048 1.00 77.12 85 PHE A C 1
ATOM 711 O O . PHE A 1 85 ? 21.441 -0.696 -38.036 1.00 77.12 85 PHE A O 1
ATOM 718 N N . ASN A 1 86 ? 19.454 -0.915 -37.000 1.00 78.56 86 ASN A N 1
ATOM 719 C CA . ASN A 1 86 ? 18.798 -1.636 -38.091 1.00 78.56 86 ASN A CA 1
ATOM 720 C C . ASN A 1 86 ? 18.512 -0.745 -39.310 1.00 78.56 86 ASN A C 1
ATOM 722 O O . ASN A 1 86 ? 18.520 -1.246 -40.432 1.00 78.56 86 ASN A O 1
ATOM 726 N N . SER A 1 87 ? 18.278 0.557 -39.110 1.00 81.31 87 SER A N 1
ATOM 727 C CA . SER A 1 87 ? 18.018 1.516 -40.192 1.00 81.31 87 SER A CA 1
ATOM 728 C C . SER A 1 87 ? 19.280 2.153 -40.787 1.00 81.31 87 SER A C 1
ATOM 730 O O . SER A 1 87 ? 19.196 2.830 -41.808 1.00 81.31 87 SER A O 1
ATOM 732 N N . GLU A 1 88 ? 20.441 1.995 -40.150 1.00 78.50 88 GLU A N 1
ATOM 733 C CA . GLU A 1 88 ? 21.683 2.663 -40.545 1.00 78.50 88 GLU A CA 1
ATOM 734 C C . GLU A 1 88 ? 22.444 1.862 -41.614 1.00 78.50 88 GLU A C 1
ATOM 736 O O . GLU A 1 88 ? 22.634 0.651 -41.499 1.00 78.50 88 GLU A O 1
ATOM 741 N N . GLY A 1 89 ? 22.901 2.538 -42.670 1.00 71.75 89 GLY A N 1
ATOM 742 C CA . GLY A 1 89 ? 23.654 1.917 -43.768 1.00 71.75 89 GLY A CA 1
ATOM 743 C C . GLY A 1 89 ? 25.168 1.919 -43.539 1.00 71.75 89 GLY A C 1
ATOM 744 O O . GLY A 1 89 ? 25.884 1.097 -44.106 1.00 71.75 89 GLY A O 1
ATOM 745 N N . SER A 1 90 ? 25.665 2.824 -42.690 1.00 82.50 90 SER A N 1
ATOM 746 C CA . SER A 1 90 ? 27.098 3.001 -42.436 1.00 82.50 90 SER A CA 1
ATOM 747 C C . SER A 1 90 ? 27.651 1.994 -41.408 1.00 82.50 90 SER A C 1
ATOM 749 O O . SER A 1 90 ? 27.193 1.983 -40.259 1.00 82.50 90 SER A O 1
ATOM 751 N N . PRO A 1 91 ? 28.696 1.210 -41.746 1.00 76.50 91 PRO A N 1
ATOM 752 C CA . PRO A 1 91 ? 29.340 0.278 -40.814 1.00 76.50 91 PRO A CA 1
ATOM 753 C C . PRO A 1 91 ? 29.903 0.956 -39.556 1.00 76.50 91 PRO A C 1
ATOM 755 O O . PRO A 1 91 ? 29.762 0.434 -38.453 1.00 76.50 91 PRO A O 1
ATOM 758 N N . THR A 1 92 ? 30.481 2.152 -39.690 1.00 79.81 92 THR A N 1
ATOM 759 C CA . THR A 1 92 ? 31.091 2.893 -38.573 1.00 79.81 92 THR A CA 1
ATOM 760 C C . THR A 1 92 ? 30.055 3.310 -37.531 1.00 79.81 92 THR A C 1
ATOM 762 O O . THR A 1 92 ? 30.281 3.191 -36.327 1.00 79.81 92 THR A O 1
ATOM 765 N N . LYS A 1 93 ? 28.876 3.749 -37.981 1.00 77.06 93 LYS A N 1
ATOM 766 C CA . LYS A 1 93 ? 27.779 4.128 -37.083 1.00 77.06 93 LYS A CA 1
ATOM 767 C C . LYS A 1 93 ? 27.124 2.913 -36.421 1.00 77.06 93 LYS A C 1
ATOM 769 O O . LYS A 1 93 ? 26.738 2.991 -35.258 1.00 77.06 93 LYS A O 1
ATOM 774 N N . LYS A 1 94 ? 27.076 1.762 -37.100 1.00 77.50 94 LYS A N 1
ATOM 775 C CA . LYS A 1 94 ? 26.648 0.490 -36.490 1.00 77.50 94 LYS A CA 1
ATOM 776 C C . LYS A 1 94 ? 27.544 0.067 -35.327 1.00 77.50 94 LYS A C 1
ATOM 778 O O . LYS A 1 94 ? 27.033 -0.339 -34.282 1.00 77.50 94 LYS A O 1
ATOM 783 N N . VAL A 1 95 ? 28.863 0.204 -35.474 1.00 81.12 95 VAL A N 1
ATOM 784 C CA . VAL A 1 95 ? 29.819 -0.065 -34.384 1.00 81.12 95 VAL A CA 1
ATOM 785 C C . VAL A 1 95 ? 29.584 0.890 -33.210 1.00 81.12 95 VAL A C 1
ATOM 787 O O . VAL A 1 95 ? 29.479 0.437 -32.073 1.00 81.12 95 VAL A O 1
ATOM 790 N N . TYR A 1 96 ? 29.399 2.186 -33.479 1.00 81.75 96 TYR A N 1
ATOM 791 C CA . TYR A 1 96 ? 29.084 3.181 -32.446 1.00 81.75 96 TYR A CA 1
ATOM 792 C C . TYR A 1 96 ? 27.807 2.841 -31.655 1.00 81.75 96 TYR A C 1
ATOM 794 O O . TYR A 1 96 ? 27.816 2.841 -30.423 1.00 81.75 96 TYR A O 1
ATOM 802 N N . HIS A 1 97 ? 26.722 2.478 -32.346 1.00 75.62 97 HIS A N 1
ATOM 803 C CA . HIS A 1 97 ? 25.475 2.050 -31.706 1.00 75.62 97 HIS A CA 1
ATOM 804 C C . HIS A 1 97 ? 25.650 0.769 -30.878 1.00 75.62 97 HIS A C 1
ATOM 806 O O . HIS A 1 97 ? 25.132 0.691 -29.768 1.00 75.62 97 HIS A O 1
ATOM 812 N N . SER A 1 98 ? 26.444 -0.190 -31.361 1.00 78.56 98 SER A N 1
ATOM 813 C CA . SER A 1 98 ? 26.733 -1.435 -30.632 1.00 78.56 98 SER A CA 1
ATOM 814 C C . SER A 1 98 ? 27.473 -1.175 -29.315 1.00 78.56 98 SER A C 1
ATOM 816 O O . SER A 1 98 ? 27.146 -1.774 -28.291 1.00 78.56 98 SER A O 1
ATOM 818 N N . MET A 1 99 ? 28.429 -0.238 -29.310 1.00 82.38 99 MET A N 1
ATOM 819 C CA . MET A 1 99 ? 29.145 0.157 -28.090 1.00 82.38 99 MET A CA 1
ATOM 820 C C . MET A 1 99 ? 28.227 0.852 -27.074 1.00 82.38 99 MET A C 1
ATOM 822 O O . MET A 1 99 ? 28.324 0.566 -25.882 1.00 82.38 99 MET A O 1
ATOM 826 N N . GLN A 1 100 ? 27.298 1.709 -27.518 1.00 79.75 100 GLN A N 1
ATOM 827 C CA . GLN A 1 100 ? 26.286 2.286 -26.617 1.00 79.75 100 GLN A CA 1
ATOM 828 C C . GLN A 1 100 ? 25.339 1.227 -26.042 1.00 79.75 100 GLN A C 1
ATOM 830 O O . GLN A 1 100 ? 24.947 1.303 -24.881 1.00 79.75 100 GLN A O 1
ATOM 835 N N . THR A 1 101 ? 24.952 0.225 -26.834 1.00 77.62 101 THR A N 1
ATOM 836 C CA . THR A 1 101 ? 24.113 -0.868 -26.333 1.00 77.62 101 THR A CA 1
ATOM 837 C C . THR A 1 101 ? 24.822 -1.645 -25.221 1.00 77.62 101 THR A C 1
ATOM 839 O O . THR A 1 101 ? 24.197 -1.951 -24.207 1.00 77.62 101 THR A O 1
ATOM 842 N N . ALA A 1 102 ? 26.126 -1.905 -25.357 1.00 83.38 102 ALA A N 1
ATOM 843 C CA . ALA A 1 102 ? 26.908 -2.595 -24.331 1.00 83.38 102 ALA A CA 1
ATOM 844 C C . ALA A 1 102 ? 26.938 -1.836 -22.988 1.00 83.38 102 ALA A C 1
ATOM 846 O O . ALA A 1 102 ? 26.737 -2.449 -21.939 1.00 83.38 102 ALA A O 1
ATOM 847 N N . SER A 1 103 ? 27.103 -0.507 -23.000 1.00 82.19 103 SER A N 1
ATOM 848 C CA . SER A 1 103 ? 27.097 0.298 -21.765 1.00 82.19 103 SER A CA 1
ATOM 849 C C . SER A 1 103 ? 25.714 0.381 -21.101 1.00 82.19 103 SER A C 1
ATOM 851 O O . SER A 1 103 ? 25.602 0.426 -19.871 1.00 82.19 103 SER A O 1
ATOM 853 N N . LEU A 1 104 ? 24.636 0.341 -21.890 1.00 78.12 104 LEU A N 1
ATOM 854 C CA . LEU A 1 104 ? 23.275 0.241 -21.357 1.00 78.12 104 LEU A CA 1
ATOM 855 C C . LEU A 1 104 ? 23.023 -1.118 -20.701 1.00 78.12 104 LEU A C 1
ATOM 857 O O . LEU A 1 104 ? 22.435 -1.158 -19.623 1.00 78.12 104 LEU A O 1
ATOM 861 N N . PHE A 1 105 ? 23.511 -2.216 -21.286 1.00 80.69 105 PHE A N 1
ATOM 862 C CA . PHE A 1 105 ? 23.430 -3.539 -20.658 1.00 80.69 105 PHE A CA 1
ATOM 863 C C . PHE A 1 105 ? 24.216 -3.619 -19.343 1.00 80.69 105 PHE A C 1
ATOM 865 O O . PHE A 1 105 ? 23.729 -4.215 -18.384 1.00 80.69 105 PHE A O 1
ATOM 872 N N . GLU A 1 106 ? 25.375 -2.963 -19.246 1.00 87.94 106 GLU A N 1
ATOM 873 C CA . GLU A 1 106 ? 26.107 -2.847 -17.977 1.00 87.94 106 GLU A CA 1
ATOM 874 C C . GLU A 1 106 ? 25.276 -2.102 -16.914 1.00 87.94 106 GLU A C 1
ATOM 876 O O . GLU A 1 106 ? 25.242 -2.483 -15.742 1.00 87.94 106 GLU A O 1
ATOM 881 N N . SER A 1 107 ? 24.547 -1.065 -17.334 1.00 83.75 107 SER A N 1
ATOM 882 C CA . SER A 1 107 ? 23.659 -0.291 -16.459 1.00 83.75 107 SER A CA 1
ATOM 883 C C . SER A 1 107 ? 22.448 -1.108 -15.989 1.00 83.75 107 SER A C 1
ATOM 885 O O . SER A 1 107 ? 22.033 -0.972 -14.839 1.00 83.75 107 SER A O 1
ATOM 887 N N . VAL A 1 108 ? 21.914 -1.999 -16.837 1.00 83.69 108 VAL A N 1
ATOM 888 C CA . VAL A 1 108 ? 20.898 -2.989 -16.429 1.00 83.69 108 VAL A CA 1
ATOM 889 C C . VAL A 1 108 ? 21.457 -3.922 -15.359 1.00 83.69 108 VAL A C 1
ATOM 891 O O . VAL A 1 108 ? 20.791 -4.129 -14.349 1.00 83.69 108 VAL A O 1
ATOM 894 N N . GLY A 1 109 ? 22.675 -4.444 -15.545 1.00 82.88 109 GLY A N 1
ATOM 895 C CA . GLY A 1 109 ? 23.332 -5.320 -14.568 1.00 82.88 109 GLY A CA 1
ATOM 896 C C . GLY A 1 109 ? 23.389 -4.691 -13.174 1.00 82.88 109 GLY A C 1
ATOM 897 O O . GLY A 1 109 ? 22.892 -5.274 -12.216 1.00 82.88 109 GLY A O 1
ATOM 898 N N . LYS A 1 110 ? 23.848 -3.436 -13.086 1.00 88.69 110 LYS A N 1
ATOM 899 C CA . LYS A 1 110 ? 23.895 -2.676 -11.822 1.00 88.69 110 LYS A CA 1
ATOM 900 C C . LYS A 1 110 ? 22.518 -2.545 -11.160 1.00 88.69 110 LYS A C 1
ATOM 902 O O . LYS A 1 110 ? 22.395 -2.691 -9.948 1.00 88.69 110 LYS A O 1
ATOM 907 N N . LYS A 1 111 ? 21.461 -2.322 -11.948 1.00 84.19 111 LYS A N 1
ATOM 908 C CA . LYS A 1 111 ? 20.084 -2.227 -11.431 1.00 84.19 111 LYS A CA 1
ATOM 909 C C . LYS A 1 111 ? 19.519 -3.569 -10.974 1.00 84.19 111 LYS A C 1
ATOM 911 O O . LYS A 1 111 ? 18.744 -3.607 -10.021 1.00 84.19 111 LYS A O 1
ATOM 916 N N . VAL A 1 112 ? 19.911 -4.664 -11.621 1.00 83.56 112 VAL A N 1
ATOM 917 C CA . VAL A 1 112 ? 19.578 -6.026 -11.179 1.00 83.56 112 VAL A CA 1
ATOM 918 C C . VAL A 1 112 ? 20.273 -6.348 -9.852 1.00 83.56 112 VAL A C 1
ATOM 920 O O . VAL A 1 112 ? 19.627 -6.890 -8.953 1.00 83.56 112 VAL A O 1
ATOM 923 N N . ASP A 1 113 ? 21.531 -5.935 -9.681 1.00 88.62 113 ASP A N 1
ATOM 924 C CA . ASP A 1 113 ? 22.268 -6.100 -8.422 1.00 88.62 113 ASP A CA 1
ATOM 925 C C . ASP A 1 113 ? 21.627 -5.303 -7.269 1.00 88.62 113 ASP A C 1
ATOM 927 O O . ASP A 1 113 ? 21.524 -5.804 -6.149 1.00 88.62 113 ASP A O 1
ATOM 931 N N . GLU A 1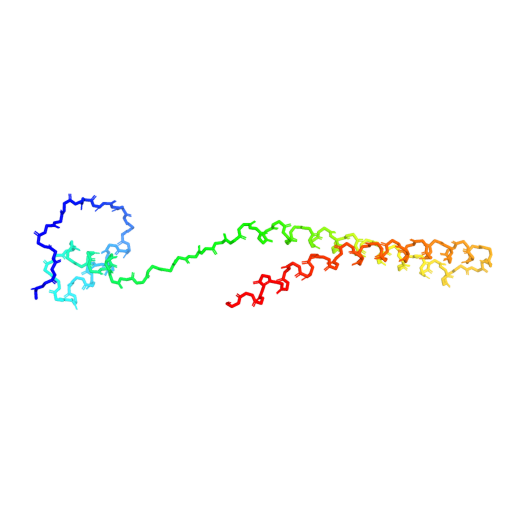 114 ? 21.118 -4.094 -7.541 1.00 85.88 114 GLU A N 1
ATOM 932 C CA . GLU A 1 114 ? 20.348 -3.285 -6.578 1.00 85.88 114 GLU A CA 1
ATOM 933 C C . GLU A 1 114 ? 18.982 -3.909 -6.216 1.00 85.88 114 GLU A C 1
ATOM 935 O O . GLU A 1 114 ? 18.491 -3.746 -5.095 1.00 85.88 114 GLU A O 1
ATOM 940 N N . LEU A 1 115 ? 18.361 -4.645 -7.144 1.00 83.75 115 LEU A N 1
ATOM 941 C CA . LEU A 1 115 ? 17.066 -5.315 -6.958 1.00 83.75 115 LEU A CA 1
ATOM 942 C C . LEU A 1 115 ? 17.153 -6.539 -6.044 1.00 83.75 115 LEU A C 1
ATOM 944 O O . LEU A 1 115 ? 16.238 -6.792 -5.253 1.00 83.75 115 LEU A O 1
ATOM 948 N N . TYR A 1 116 ? 18.241 -7.300 -6.145 1.00 82.81 116 TYR A N 1
ATOM 949 C CA . TYR A 1 116 ? 18.431 -8.554 -5.419 1.00 82.81 116 TYR A CA 1
ATOM 950 C C . TYR A 1 116 ? 18.234 -8.448 -3.888 1.00 82.81 116 TYR A C 1
ATOM 952 O O . TYR A 1 116 ? 17.463 -9.242 -3.328 1.00 82.81 116 TYR A O 1
ATOM 960 N N . PRO A 1 117 ? 18.838 -7.473 -3.172 1.00 85.88 117 PRO A N 1
ATOM 961 C CA . PRO A 1 117 ? 18.627 -7.329 -1.733 1.00 85.88 117 PRO A CA 1
ATOM 962 C C . PRO A 1 117 ? 17.188 -6.929 -1.378 1.00 85.88 117 PRO A C 1
ATOM 964 O O . PRO A 1 117 ? 16.667 -7.418 -0.376 1.00 85.88 117 PRO A O 1
ATOM 967 N N . LEU A 1 118 ? 16.517 -6.113 -2.202 1.00 83.25 118 LEU A N 1
ATOM 968 C CA . LEU A 1 118 ? 15.130 -5.686 -1.963 1.00 83.25 118 LEU A CA 1
ATOM 969 C C . LEU A 1 118 ? 14.145 -6.856 -2.089 1.00 83.25 118 LEU A C 1
ATOM 971 O O . LEU A 1 118 ? 13.268 -7.026 -1.241 1.00 83.25 118 LEU A O 1
ATOM 975 N N . ILE A 1 119 ? 14.316 -7.701 -3.111 1.00 81.25 119 ILE A N 1
ATOM 976 C CA . ILE A 1 119 ? 13.516 -8.923 -3.282 1.00 81.25 119 ILE A CA 1
ATOM 977 C C . ILE A 1 119 ? 13.775 -9.895 -2.127 1.00 81.25 119 ILE A C 1
ATOM 979 O O . ILE A 1 119 ? 12.840 -10.496 -1.599 1.00 81.25 119 ILE A O 1
ATOM 983 N N . THR A 1 120 ? 15.030 -10.017 -1.690 1.00 82.38 120 THR A N 1
ATOM 984 C CA . THR A 1 120 ? 15.402 -10.870 -0.553 1.00 82.38 120 THR A CA 1
ATOM 985 C C . THR A 1 120 ? 14.756 -10.391 0.752 1.00 82.38 120 THR A C 1
ATOM 987 O O . THR A 1 120 ? 14.263 -11.206 1.532 1.00 82.38 120 THR A O 1
ATOM 990 N N . GLU A 1 121 ? 14.729 -9.079 1.003 1.00 82.06 121 GLU A N 1
ATOM 991 C CA . GLU A 1 121 ? 14.074 -8.490 2.178 1.00 82.06 121 GLU A CA 1
ATOM 992 C C . GLU A 1 121 ? 12.557 -8.730 2.165 1.00 82.06 121 GLU A C 1
ATOM 994 O O . GLU A 1 121 ? 11.986 -9.145 3.178 1.00 82.06 121 GLU A O 1
ATOM 999 N N . LEU A 1 122 ? 11.909 -8.552 1.009 1.00 80.94 122 LEU A N 1
ATOM 1000 C CA . LEU A 1 122 ? 10.489 -8.866 0.840 1.00 80.94 122 LEU A CA 1
ATOM 1001 C C . LEU A 1 122 ? 10.196 -10.351 1.036 1.00 80.94 122 LEU A C 1
ATOM 1003 O O . LEU A 1 122 ? 9.247 -10.690 1.737 1.00 80.94 122 LEU A O 1
ATOM 1007 N N . GLY A 1 123 ? 11.024 -11.232 0.472 1.00 79.00 123 GLY A N 1
ATOM 1008 C CA . GLY A 1 123 ? 10.901 -12.676 0.652 1.00 79.00 123 GLY A CA 1
ATOM 1009 C C . GLY A 1 123 ? 10.978 -13.076 2.126 1.00 79.00 123 GLY A C 1
ATOM 1010 O O . GLY A 1 123 ? 10.158 -13.867 2.587 1.00 79.00 123 GLY A O 1
ATOM 1011 N N . LYS A 1 124 ? 11.892 -12.470 2.898 1.00 80.31 124 LYS A N 1
ATOM 1012 C CA . LYS A 1 124 ? 11.990 -12.685 4.352 1.00 80.31 124 LYS A CA 1
ATOM 1013 C C . LYS A 1 124 ? 10.724 -12.250 5.088 1.00 80.31 124 LYS A C 1
ATOM 1015 O O . LYS A 1 124 ? 10.245 -13.012 5.918 1.00 80.31 124 LYS A O 1
ATOM 1020 N N . LYS A 1 125 ? 10.175 -11.066 4.791 1.00 73.69 125 LYS A N 1
ATOM 1021 C CA . LYS A 1 125 ? 8.927 -10.587 5.421 1.00 73.69 125 LYS A CA 1
ATOM 1022 C C . LYS A 1 125 ? 7.713 -11.428 5.032 1.00 73.69 125 LYS A C 1
ATOM 1024 O O . LYS A 1 125 ? 6.866 -11.693 5.871 1.00 73.69 125 LYS A O 1
ATOM 1029 N N . TRP A 1 126 ? 7.640 -11.875 3.781 1.00 75.88 126 TRP A N 1
ATOM 1030 C CA . TRP A 1 126 ? 6.539 -12.703 3.287 1.00 75.88 126 TRP A CA 1
ATOM 1031 C C . TRP A 1 126 ? 6.555 -14.130 3.862 1.00 75.88 126 TRP A C 1
ATOM 1033 O O . TRP A 1 126 ? 5.504 -14.731 4.061 1.00 75.88 126 TRP A O 1
ATOM 1043 N N . LEU A 1 127 ? 7.744 -14.682 4.132 1.00 76.00 127 LEU A N 1
ATOM 1044 C CA . LEU A 1 127 ? 7.925 -16.029 4.690 1.00 76.00 127 LEU A CA 1
ATOM 1045 C C . LEU A 1 127 ? 7.860 -16.087 6.224 1.00 76.00 127 LEU A C 1
ATOM 1047 O O . LEU A 1 127 ? 7.891 -17.187 6.776 1.00 76.00 127 LEU A O 1
ATOM 1051 N N . GLN A 1 128 ? 7.763 -14.946 6.913 1.00 63.62 128 GLN A N 1
ATOM 1052 C CA . GLN A 1 128 ? 7.503 -14.905 8.353 1.00 63.62 128 GLN A CA 1
ATOM 1053 C C . GLN A 1 128 ? 6.063 -15.366 8.622 1.00 63.62 128 GLN A C 1
ATOM 1055 O O . GLN A 1 128 ? 5.121 -14.576 8.610 1.00 63.62 128 GLN A O 1
ATOM 1060 N N . LYS A 1 129 ? 5.909 -16.680 8.812 1.00 47.47 129 LYS A N 1
ATOM 1061 C CA . LYS A 1 129 ? 4.800 -17.281 9.559 1.00 47.47 129 LYS A CA 1
ATOM 1062 C C . LYS A 1 129 ? 5.076 -17.210 11.053 1.00 47.47 129 LYS A C 1
ATOM 1064 O O . LYS A 1 129 ? 6.251 -17.415 11.432 1.00 47.47 129 LYS A O 1
#

pLDDT: mean 81.87, std 10.37, range [41.38, 96.88]

Foldseek 3Di:
DDDDPDDPDDDDDDDDPVVVVVLVVVCVVDPDPDSVRVVVCCVPPPDDPPDDDDPVVVVLVVVVVVLVVVVVVLVVVLVVLVVCLVPDPDPVVVVVSVVVNVVSVVVVVVSVVVVVVSVVVVVVVVPPD

Radius of gyration: 31.5 Å; chains: 1; bounding box: 68×28×82 Å